Protein AF-A0A7S1M7T0-F1 (afdb_monomer_lite)

Radius of gyration: 27.86 Å; chains: 1; bounding box: 39×63×63 Å

Secondary structure (DSSP, 8-state):
--TTTTSSTT-HHHHHHHHHT-BTTTBS-GGGTTS-TTSHHHHHHHHHHS---------------------PPPPP----THHHHHTT----------TTSSSSS-----

pLDDT: mean 71.34, std 20.76, range [33.06, 94.81]

Foldseek 3Di:
DPQCPPCDPPDPSVLVVQLVQQDQAPRHDVVVVVDDCPDDSSVVSCVPRHDDDDDPDPPPDPDDDDDDDDDDDDDPDPDDPPVCVVVVHDPPPDPDDDPDPPPPPDPDDD

Sequence (110 aa):
FGPLGSGYPGDQATISFLKSHAHRFFVFTPEYGLVRQSWGPTANIARTACVKMEWQHEADDKSKSKGQQKLTEAPPMRRDSVYTTSLGLSLVTGFSGDGDEARKTNGAFI

Organism: Neobodo designis (NCBI:txid312471)

Structure (mmCIF, N/CA/C/O backbone):
data_AF-A0A7S1M7T0-F1
#
_entry.id   AF-A0A7S1M7T0-F1
#
loop_
_atom_site.group_PDB
_atom_site.id
_atom_site.type_symbol
_atom_site.label_atom_id
_atom_site.label_alt_id
_atom_site.label_comp_id
_atom_site.label_asym_id
_atom_site.label_entity_id
_atom_site.label_seq_id
_atom_site.pdbx_PDB_ins_code
_atom_site.Cartn_x
_atom_site.Cartn_y
_atom_site.Cartn_z
_atom_site.occupancy
_atom_site.B_iso_or_equiv
_atom_site.auth_seq_id
_atom_site.auth_comp_id
_atom_site.auth_asym_id
_atom_site.auth_atom_id
_atom_site.pdbx_PDB_model_num
ATOM 1 N N . PHE A 1 1 ? 2.908 -1.661 21.886 1.00 55.25 1 PHE A N 1
ATOM 2 C CA . PHE A 1 1 ? 2.971 -1.354 20.444 1.00 55.25 1 PHE A CA 1
ATOM 3 C C . PHE A 1 1 ? 1.842 -0.387 20.128 1.00 55.25 1 PHE A C 1
ATOM 5 O O . PHE A 1 1 ? 0.748 -0.599 20.635 1.00 55.25 1 PHE A O 1
ATOM 12 N N . GLY A 1 2 ? 2.120 0.717 19.430 1.00 72.81 2 GLY A N 1
ATOM 13 C CA . GLY A 1 2 ? 1.094 1.704 19.069 1.00 72.81 2 GLY A CA 1
ATOM 14 C C . GLY A 1 2 ? 0.090 1.154 18.043 1.00 72.81 2 GLY A C 1
ATOM 15 O O . GLY A 1 2 ? 0.191 -0.012 17.660 1.00 72.81 2 GLY A O 1
ATOM 16 N N . PRO A 1 3 ? -0.842 1.983 17.543 1.00 75.69 3 PRO A N 1
ATOM 17 C CA . PRO A 1 3 ? -1.871 1.548 16.592 1.00 75.69 3 PRO A CA 1
ATOM 18 C C . PRO A 1 3 ? -1.313 1.018 15.256 1.00 75.69 3 PRO A C 1
ATOM 20 O O . PRO A 1 3 ? -2.003 0.284 14.560 1.00 75.69 3 PRO A O 1
ATOM 23 N N . LEU A 1 4 ? -0.061 1.345 14.912 1.00 83.19 4 LEU A N 1
ATOM 24 C CA . LEU A 1 4 ? 0.642 0.840 13.723 1.00 83.19 4 LEU A CA 1
ATOM 25 C C . LEU A 1 4 ? 1.299 -0.537 13.918 1.00 83.19 4 LEU A C 1
ATOM 27 O O . LEU A 1 4 ? 1.760 -1.132 12.947 1.00 83.19 4 LEU A O 1
ATOM 31 N N . GLY A 1 5 ? 1.387 -1.036 15.153 1.00 89.12 5 GLY A N 1
ATOM 32 C CA . GLY A 1 5 ? 2.185 -2.216 15.464 1.00 89.12 5 GLY A CA 1
ATOM 33 C C . GLY A 1 5 ? 3.690 -1.937 15.451 1.00 89.12 5 GLY A C 1
ATOM 34 O O . GLY A 1 5 ? 4.158 -0.861 15.824 1.00 89.12 5 GLY A O 1
ATOM 35 N N . SER A 1 6 ? 4.447 -2.953 15.066 1.00 91.81 6 SER A N 1
ATOM 36 C CA . SER A 1 6 ? 5.909 -3.009 15.012 1.00 91.81 6 SER A CA 1
ATOM 37 C C . SER A 1 6 ? 6.484 -2.653 13.639 1.00 91.81 6 SER A C 1
ATOM 39 O O . SER A 1 6 ? 7.694 -2.484 13.518 1.00 91.81 6 SER A O 1
ATOM 41 N N . GLY A 1 7 ? 5.649 -2.579 12.598 1.00 90.50 7 GLY A N 1
ATOM 42 C CA . GLY A 1 7 ? 6.089 -2.402 11.211 1.00 90.50 7 GLY A CA 1
ATOM 43 C C . GLY A 1 7 ? 6.577 -3.690 10.532 1.00 90.50 7 GLY A C 1
ATOM 44 O O . GLY A 1 7 ? 6.875 -3.673 9.340 1.00 90.50 7 GLY A O 1
ATOM 45 N N . TYR A 1 8 ? 6.632 -4.817 11.250 1.00 92.56 8 TYR A N 1
ATOM 46 C CA . TYR A 1 8 ? 7.058 -6.110 10.708 1.00 92.56 8 TYR A CA 1
ATOM 47 C C . TYR A 1 8 ? 5.896 -6.902 10.087 1.00 92.56 8 TYR A C 1
ATOM 49 O O . TYR A 1 8 ? 4.739 -6.710 10.461 1.00 92.56 8 TYR A O 1
ATOM 57 N N . PRO A 1 9 ? 6.178 -7.822 9.142 1.00 87.56 9 PRO A N 1
ATOM 58 C CA . PRO A 1 9 ? 5.139 -8.493 8.360 1.00 87.56 9 PRO A CA 1
ATOM 59 C C . PRO A 1 9 ? 4.416 -9.574 9.166 1.00 87.56 9 PRO A C 1
ATOM 61 O O . PRO A 1 9 ? 3.304 -9.954 8.819 1.00 87.56 9 PRO A O 1
ATOM 64 N N . GLY A 1 10 ? 5.055 -10.072 10.229 1.00 89.81 10 GLY A N 1
ATOM 65 C CA . GLY A 1 10 ? 4.471 -11.036 11.159 1.00 89.81 10 GLY A CA 1
ATOM 66 C C . GLY A 1 10 ? 3.587 -10.400 12.230 1.00 89.81 10 GLY A C 1
ATOM 67 O O . GLY A 1 10 ? 2.997 -11.121 13.024 1.00 89.81 10 GLY A O 1
ATOM 68 N N . ASP A 1 11 ? 3.499 -9.070 12.274 1.00 94.12 11 ASP A N 1
ATOM 69 C CA . ASP A 1 11 ? 2.668 -8.378 13.247 1.00 94.12 11 ASP A CA 1
ATOM 70 C C . ASP A 1 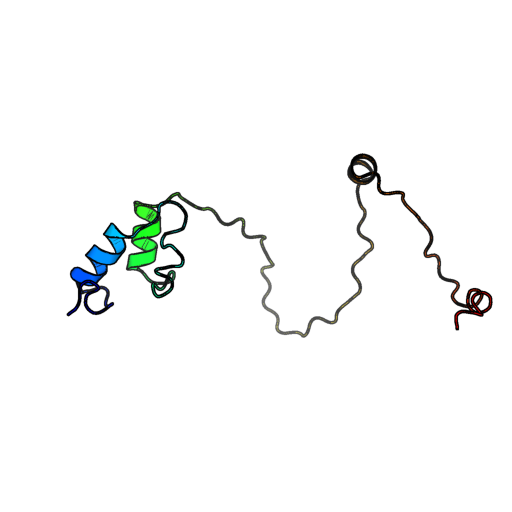11 ? 1.288 -8.064 12.673 1.00 94.12 11 ASP A C 1
ATOM 72 O O . ASP A 1 11 ? 1.131 -7.317 11.702 1.00 94.12 11 ASP A O 1
ATOM 76 N N . GLN A 1 12 ? 0.273 -8.616 13.327 1.00 92.75 12 GLN A N 1
ATOM 77 C CA . GLN A 1 12 ? -1.117 -8.464 12.935 1.00 92.75 12 GLN A CA 1
ATOM 78 C C . GLN A 1 12 ? -1.592 -7.007 12.996 1.00 92.75 12 GLN A C 1
ATOM 80 O O . GLN A 1 12 ? -2.441 -6.618 12.188 1.00 92.75 12 GLN A O 1
ATOM 85 N N . ALA A 1 13 ? -1.048 -6.188 13.904 1.00 93.94 13 ALA A N 1
ATOM 86 C CA . ALA A 1 13 ? -1.393 -4.769 13.993 1.00 93.94 13 ALA A CA 1
ATOM 87 C C . ALA A 1 13 ? -0.912 -4.007 12.749 1.00 93.94 13 ALA A C 1
ATOM 89 O O . ALA A 1 13 ? -1.696 -3.288 12.128 1.00 93.94 13 ALA A O 1
ATOM 90 N N . THR A 1 14 ? 0.323 -4.266 12.307 1.00 93.62 14 THR A N 1
ATOM 91 C CA . THR A 1 14 ? 0.876 -3.713 11.061 1.00 93.62 14 THR A CA 1
ATOM 92 C C . THR A 1 14 ? 0.031 -4.115 9.853 1.00 93.62 14 THR A C 1
ATOM 94 O O . THR A 1 14 ? -0.337 -3.274 9.034 1.00 93.62 14 THR A O 1
ATOM 97 N N . ILE A 1 15 ? -0.323 -5.399 9.736 1.00 93.56 15 ILE A N 1
ATOM 98 C CA . ILE A 1 15 ? -1.124 -5.891 8.605 1.00 93.56 15 ILE A CA 1
ATOM 99 C C . ILE A 1 15 ? -2.531 -5.283 8.607 1.00 93.56 15 ILE A C 1
ATOM 101 O O . ILE A 1 15 ? -3.053 -4.936 7.546 1.00 93.56 15 ILE A O 1
ATOM 105 N N . SER A 1 16 ? -3.143 -5.135 9.781 1.00 93.69 16 SER A N 1
ATOM 106 C CA . SER A 1 16 ? -4.464 -4.514 9.920 1.00 93.69 16 SER A CA 1
ATOM 107 C C . SER A 1 16 ? -4.427 -3.040 9.523 1.00 93.69 16 SER A C 1
ATOM 109 O O . SER A 1 16 ? -5.292 -2.602 8.767 1.00 93.69 16 SER A O 1
ATOM 111 N N . PHE A 1 17 ? -3.389 -2.310 9.945 1.00 93.31 17 PHE A N 1
ATOM 112 C CA . PHE A 1 17 ? -3.157 -0.923 9.546 1.00 93.31 17 PHE A CA 1
ATOM 113 C C . PHE A 1 17 ? -3.029 -0.771 8.024 1.00 93.31 17 PHE A C 1
ATOM 115 O O . PHE A 1 17 ? -3.688 0.085 7.434 1.00 93.31 17 PHE A O 1
ATOM 122 N N . LEU A 1 18 ? -2.232 -1.626 7.373 1.00 93.69 18 LEU A N 1
ATOM 123 C CA . LEU A 1 18 ? -2.051 -1.579 5.919 1.00 93.69 18 LEU A CA 1
ATOM 124 C C . LEU A 1 18 ? -3.356 -1.842 5.160 1.00 93.69 18 LEU A C 1
ATOM 126 O O . LEU A 1 18 ? -3.601 -1.224 4.129 1.00 93.69 18 LEU A O 1
ATOM 130 N N . LYS A 1 19 ? -4.194 -2.756 5.658 1.00 93.31 19 LYS A N 1
ATOM 131 C CA . LYS A 1 19 ? -5.482 -3.076 5.029 1.00 93.31 19 LYS A CA 1
ATOM 132 C C . LYS A 1 19 ? -6.504 -1.953 5.192 1.00 93.31 19 LYS A C 1
ATOM 134 O O . LYS A 1 19 ? -7.244 -1.693 4.250 1.00 93.31 19 LYS A O 1
ATOM 139 N N . SER A 1 20 ? -6.560 -1.302 6.354 1.00 93.56 20 SER A N 1
ATOM 140 C CA . SER A 1 20 ? -7.543 -0.242 6.612 1.00 93.56 20 SER A CA 1
ATOM 141 C C . SER A 1 20 ? -7.218 1.081 5.918 1.00 93.56 20 SER A C 1
ATOM 143 O O . SER A 1 20 ? -8.132 1.858 5.662 1.00 93.56 20 SER A O 1
ATOM 145 N N . HIS A 1 21 ? -5.950 1.319 5.572 1.00 93.25 21 HIS A N 1
ATOM 146 C CA . HIS A 1 21 ? -5.491 2.563 4.938 1.00 93.25 21 HIS A CA 1
ATOM 147 C C . HIS A 1 21 ? -5.093 2.391 3.465 1.00 93.25 21 HIS A C 1
ATOM 149 O O . HIS A 1 21 ? -4.450 3.267 2.885 1.00 93.25 21 HIS A O 1
ATOM 155 N N . ALA A 1 22 ? -5.467 1.267 2.848 1.00 92.94 22 ALA A N 1
ATOM 156 C CA . ALA A 1 22 ? -5.204 1.026 1.439 1.00 92.94 22 ALA A CA 1
ATOM 157 C C . ALA A 1 22 ? -6.107 1.907 0.556 1.00 92.94 22 ALA A C 1
ATOM 159 O O . ALA A 1 22 ? -7.332 1.784 0.566 1.00 92.94 22 ALA A O 1
ATOM 160 N N . HIS A 1 23 ? -5.501 2.779 -0.247 1.00 94.81 23 HIS A N 1
ATOM 161 C CA . HIS A 1 23 ? -6.201 3.603 -1.223 1.00 94.81 23 HIS A CA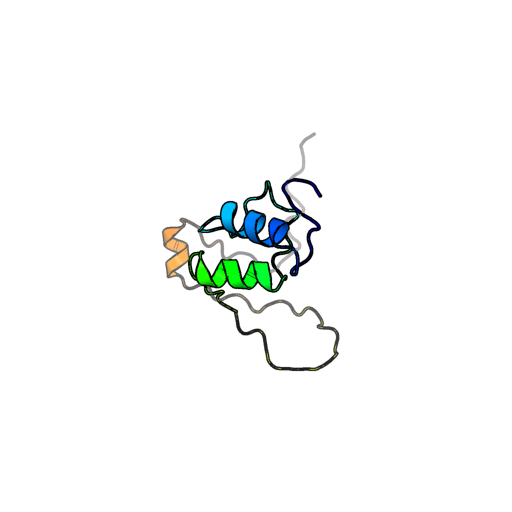 1
ATOM 162 C C . HIS A 1 23 ? -6.296 2.898 -2.580 1.00 94.81 23 HIS A C 1
ATOM 164 O O . HIS A 1 23 ? -5.289 2.475 -3.144 1.00 94.81 23 HIS A O 1
ATOM 170 N N . ARG A 1 24 ? -7.494 2.868 -3.172 1.00 93.25 24 ARG A N 1
ATOM 171 C CA . ARG A 1 24 ? -7.791 2.122 -4.409 1.00 93.25 24 ARG A CA 1
ATOM 172 C C . ARG A 1 24 ? -6.886 2.461 -5.603 1.00 93.25 24 ARG A C 1
ATOM 174 O O . ARG A 1 24 ? -6.633 1.584 -6.425 1.00 93.25 24 ARG A O 1
ATOM 181 N N . PHE A 1 25 ? -6.429 3.709 -5.715 1.00 92.31 25 PHE A N 1
ATOM 182 C CA . PHE A 1 25 ? -5.600 4.165 -6.842 1.00 92.31 25 PHE A CA 1
ATOM 183 C C . PHE A 1 25 ? -4.119 4.321 -6.502 1.00 92.31 25 PHE A C 1
ATOM 185 O O . PHE A 1 25 ? -3.268 4.059 -7.339 1.00 92.31 25 PHE A O 1
ATOM 192 N N . PHE A 1 26 ? -3.808 4.745 -5.277 1.00 91.75 26 PHE A N 1
ATOM 193 C CA . PHE A 1 26 ? -2.441 5.117 -4.889 1.00 91.75 26 PHE A CA 1
ATOM 194 C C . PHE A 1 26 ? -1.767 4.047 -4.035 1.00 91.75 26 PHE A C 1
ATOM 196 O O . PHE A 1 26 ? -0.596 4.183 -3.699 1.00 91.75 26 PHE A O 1
ATOM 203 N N . VAL A 1 27 ? -2.500 2.987 -3.681 1.00 92.56 27 VAL A N 1
ATOM 204 C CA . VAL A 1 27 ? -2.155 1.991 -2.661 1.00 92.56 27 VAL A CA 1
ATOM 205 C C . VAL A 1 27 ? -2.041 2.617 -1.271 1.00 92.56 27 VAL A C 1
ATOM 207 O O . VAL A 1 27 ? -2.784 2.226 -0.384 1.00 92.56 27 VAL A O 1
ATOM 210 N N . PHE A 1 28 ? -1.205 3.636 -1.087 1.00 93.50 28 PHE A N 1
ATOM 211 C CA . PHE A 1 28 ? -1.124 4.461 0.116 1.00 93.50 28 PHE A CA 1
ATOM 212 C C . PHE A 1 28 ? -1.005 5.935 -0.280 1.00 93.50 28 PHE A C 1
ATOM 214 O O . PHE A 1 28 ? -0.288 6.277 -1.219 1.00 93.50 28 PHE A O 1
ATOM 221 N N . THR A 1 29 ? -1.734 6.811 0.410 1.00 91.25 29 THR A N 1
ATOM 222 C CA . THR A 1 29 ? -1.662 8.263 0.194 1.00 91.25 29 THR A CA 1
ATOM 223 C C . THR A 1 29 ? -0.339 8.837 0.722 1.00 91.25 29 THR A C 1
ATOM 225 O O . THR A 1 29 ? 0.330 8.188 1.531 1.00 91.25 29 THR A O 1
ATOM 228 N N . PRO A 1 30 ? 0.054 10.061 0.311 1.00 88.94 30 PRO A N 1
ATOM 229 C CA . PRO A 1 30 ? 1.293 10.698 0.775 1.00 88.94 30 PRO A CA 1
ATOM 230 C C . PRO A 1 30 ? 1.414 10.824 2.301 1.00 88.94 30 PRO A C 1
ATOM 232 O O . PRO A 1 30 ? 2.520 10.778 2.833 1.00 88.94 30 PRO A O 1
ATOM 235 N N . GLU A 1 31 ? 0.287 10.915 3.013 1.00 89.50 31 GLU A N 1
ATOM 236 C CA . GLU A 1 31 ? 0.222 10.914 4.483 1.00 89.50 31 GLU A CA 1
ATOM 237 C C . GLU A 1 31 ? 0.837 9.645 5.100 1.00 89.50 31 GLU A C 1
ATOM 239 O O . GLU A 1 31 ? 1.404 9.685 6.191 1.00 89.50 31 GLU A O 1
ATOM 244 N N . TYR A 1 32 ? 0.802 8.530 4.365 1.00 89.00 32 TYR A N 1
ATOM 245 C CA . TYR A 1 32 ? 1.410 7.252 4.729 1.00 89.00 32 TYR A CA 1
ATOM 246 C C . TYR A 1 32 ? 2.673 6.961 3.904 1.00 89.00 32 TYR A C 1
ATOM 248 O O . TYR A 1 32 ? 2.988 5.803 3.624 1.00 89.00 32 TYR A O 1
ATOM 256 N N . GLY A 1 33 ? 3.440 7.997 3.543 1.00 84.50 33 GLY A N 1
ATOM 257 C CA . GLY A 1 33 ? 4.696 7.880 2.783 1.00 84.50 33 GLY A CA 1
ATOM 258 C C . GLY A 1 33 ? 5.795 7.043 3.459 1.00 84.50 33 GLY A C 1
ATOM 259 O O . GLY A 1 33 ? 6.793 6.702 2.830 1.00 84.50 33 GLY A O 1
ATOM 260 N N . LEU A 1 34 ? 5.599 6.664 4.724 1.00 87.38 34 LEU A N 1
ATOM 261 C CA . LEU A 1 34 ? 6.455 5.734 5.465 1.00 87.38 34 LEU A CA 1
ATOM 262 C C . LEU A 1 34 ? 6.287 4.274 5.007 1.00 87.38 34 LEU A C 1
ATOM 264 O O . LEU A 1 34 ? 7.138 3.432 5.303 1.00 87.38 34 LEU A O 1
ATOM 268 N N . VAL A 1 35 ? 5.199 3.946 4.301 1.00 92.06 35 VAL A N 1
ATOM 269 C CA . VAL A 1 35 ? 4.935 2.579 3.847 1.00 92.06 35 VAL A CA 1
ATOM 270 C C . VAL A 1 35 ? 5.808 2.243 2.642 1.00 92.06 35 VAL A C 1
ATOM 272 O O . VAL A 1 35 ? 5.692 2.810 1.555 1.00 92.06 35 VAL A O 1
ATOM 275 N N . ARG A 1 36 ? 6.666 1.237 2.813 1.00 93.06 36 ARG A N 1
ATOM 276 C CA . ARG A 1 36 ? 7.527 0.737 1.742 1.00 93.06 36 ARG A CA 1
ATOM 277 C C . ARG A 1 36 ? 6.702 0.001 0.678 1.00 93.06 36 ARG A C 1
ATOM 279 O O . ARG A 1 36 ? 6.252 -1.123 0.898 1.00 93.06 36 ARG A O 1
ATOM 286 N N . GLN A 1 37 ? 6.578 0.603 -0.505 1.00 90.38 37 GLN A N 1
ATOM 287 C CA . GLN A 1 37 ? 5.815 0.047 -1.636 1.00 90.38 37 GLN A CA 1
ATOM 288 C C . 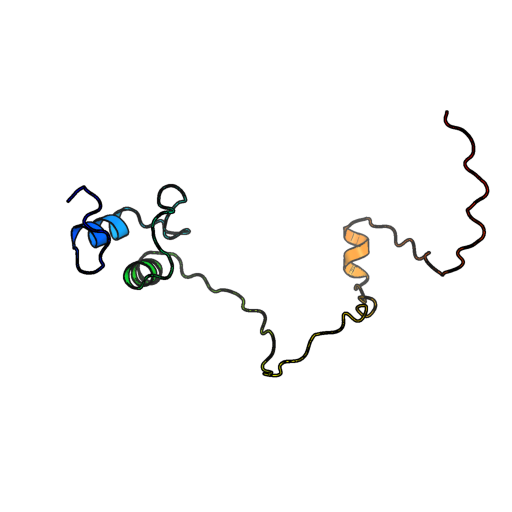GLN A 1 37 ? 6.418 -1.249 -2.204 1.00 90.38 37 GLN A C 1
ATOM 290 O O . GLN A 1 37 ? 5.701 -2.136 -2.654 1.00 90.38 37 GLN A O 1
ATOM 295 N N . SER A 1 38 ? 7.745 -1.400 -2.126 1.00 90.50 38 SER A N 1
ATOM 296 C CA . SER A 1 38 ? 8.460 -2.607 -2.572 1.00 90.50 38 SER A CA 1
ATOM 297 C C . SER A 1 38 ? 8.339 -3.798 -1.616 1.00 90.50 38 SER A C 1
ATOM 299 O O . SER A 1 38 ? 8.945 -4.844 -1.846 1.00 90.50 38 SER A O 1
ATOM 301 N N . TRP A 1 39 ? 7.589 -3.660 -0.522 1.00 93.38 39 TRP A N 1
ATOM 302 C CA . TRP A 1 39 ? 7.459 -4.705 0.480 1.00 93.38 39 TRP A CA 1
ATOM 303 C C . TRP A 1 39 ? 6.369 -5.723 0.127 1.00 93.38 39 TRP A C 1
ATOM 305 O O . TRP A 1 39 ? 5.311 -5.363 -0.380 1.00 93.38 39 TRP A O 1
ATOM 315 N N . GLY A 1 40 ? 6.612 -7.004 0.422 1.00 93.44 40 GLY A N 1
ATOM 316 C CA . GLY A 1 40 ? 5.738 -8.115 0.019 1.00 93.44 40 GLY A CA 1
ATOM 317 C C . GLY A 1 40 ? 4.266 -7.960 0.436 1.00 93.44 40 GLY A C 1
ATOM 318 O O . GLY A 1 40 ? 3.399 -8.033 -0.437 1.00 93.44 40 GLY A O 1
ATOM 319 N N . PRO A 1 41 ? 3.957 -7.709 1.724 1.00 94.25 41 PRO A N 1
ATOM 320 C CA . PRO A 1 41 ? 2.586 -7.471 2.178 1.00 94.25 41 PRO A CA 1
ATOM 321 C C . PRO A 1 41 ? 1.913 -6.289 1.476 1.00 94.25 41 PRO A C 1
ATOM 323 O O . PRO A 1 41 ? 0.781 -6.418 1.017 1.00 94.25 41 PRO A O 1
ATOM 326 N N . THR A 1 42 ? 2.628 -5.172 1.323 1.00 93.88 42 THR A N 1
ATOM 327 C CA . THR A 1 42 ? 2.148 -3.986 0.601 1.00 93.88 42 THR A CA 1
ATOM 328 C C . THR A 1 42 ? 1.810 -4.317 -0.851 1.00 93.88 42 THR A C 1
ATOM 330 O O . THR A 1 42 ? 0.705 -4.039 -1.311 1.00 93.88 42 THR A O 1
ATOM 333 N N . ALA A 1 43 ? 2.720 -4.989 -1.558 1.00 92.75 43 ALA A N 1
ATOM 334 C CA . ALA A 1 43 ? 2.506 -5.406 -2.939 1.00 92.75 43 ALA A CA 1
ATOM 335 C C . ALA A 1 43 ? 1.329 -6.389 -3.075 1.00 92.75 43 ALA A C 1
ATOM 337 O O . ALA A 1 43 ? 0.601 -6.354 -4.065 1.00 92.75 43 ALA A O 1
ATOM 338 N N . ASN A 1 44 ? 1.109 -7.261 -2.087 1.00 93.94 44 ASN A N 1
ATOM 339 C CA . ASN A 1 44 ? -0.033 -8.174 -2.082 1.00 93.94 44 ASN A CA 1
ATOM 340 C C . ASN A 1 44 ? -1.369 -7.435 -1.886 1.00 93.94 44 ASN A C 1
ATOM 342 O O . ASN A 1 44 ? -2.351 -7.720 -2.574 1.00 93.94 44 ASN A O 1
ATOM 346 N N . ILE A 1 45 ? -1.399 -6.440 -0.996 1.00 93.62 45 ILE A N 1
ATOM 347 C CA . ILE A 1 45 ? -2.572 -5.578 -0.793 1.00 93.62 45 ILE A CA 1
ATOM 348 C C . ILE A 1 45 ? -2.870 -4.778 -2.065 1.00 93.62 45 ILE A C 1
ATOM 350 O O . ILE A 1 45 ? -4.015 -4.751 -2.512 1.00 93.62 45 ILE A O 1
ATOM 354 N N . ALA A 1 46 ? -1.844 -4.220 -2.711 1.00 93.25 46 ALA A N 1
ATOM 355 C CA . ALA A 1 46 ? -1.998 -3.512 -3.979 1.00 93.25 46 ALA A CA 1
ATOM 356 C C . ALA A 1 46 ? -2.656 -4.387 -5.062 1.00 93.25 46 ALA A C 1
ATOM 358 O O . ALA A 1 46 ? -3.547 -3.933 -5.771 1.00 93.25 46 ALA A O 1
ATOM 359 N N . ARG A 1 47 ? -2.278 -5.667 -5.168 1.00 92.38 47 ARG A N 1
ATOM 360 C CA . ARG A 1 47 ? -2.844 -6.580 -6.180 1.00 92.38 47 ARG A CA 1
ATOM 361 C C . ARG A 1 47 ? -4.278 -7.019 -5.899 1.00 92.38 47 ARG A C 1
ATOM 363 O O . ARG A 1 47 ? -5.000 -7.325 -6.841 1.00 92.38 47 ARG A O 1
ATOM 370 N N . THR A 1 48 ? -4.660 -7.123 -4.629 1.00 93.00 48 THR A N 1
ATOM 371 C CA . THR A 1 48 ? -5.956 -7.697 -4.227 1.00 93.00 48 THR A CA 1
ATOM 372 C C . THR A 1 48 ? -7.031 -6.641 -3.993 1.00 93.00 48 THR A C 1
ATOM 374 O O . THR A 1 48 ? -8.196 -6.898 -4.283 1.00 93.00 48 THR A O 1
ATOM 377 N N . ALA A 1 49 ? -6.657 -5.460 -3.493 1.00 91.38 49 ALA A N 1
ATOM 378 C CA . ALA A 1 49 ? -7.598 -4.414 -3.091 1.00 91.38 49 ALA A CA 1
ATOM 379 C C . ALA A 1 49 ? -7.575 -3.164 -3.989 1.00 91.38 49 ALA A C 1
ATOM 381 O O . ALA A 1 49 ? -8.519 -2.374 -3.950 1.00 91.38 49 ALA A O 1
ATOM 382 N N . CYS A 1 50 ? -6.519 -2.957 -4.786 1.00 93.44 50 CYS A N 1
ATOM 383 C CA . CYS A 1 50 ? -6.363 -1.753 -5.607 1.00 93.44 50 CYS A CA 1
ATOM 384 C C . CYS A 1 50 ? -6.636 -2.026 -7.091 1.00 93.44 50 CYS A C 1
ATOM 386 O O . CYS A 1 50 ? -6.736 -3.169 -7.541 1.00 93.44 50 CYS A O 1
ATOM 388 N N . VAL A 1 51 ? -6.781 -0.951 -7.866 1.00 92.31 51 VAL A N 1
ATOM 389 C CA . VAL A 1 51 ? -6.950 -1.039 -9.321 1.00 92.31 51 VAL A CA 1
ATOM 390 C C . VAL A 1 51 ? -5.678 -1.604 -9.947 1.00 92.31 51 VAL A C 1
ATOM 392 O O . VAL A 1 51 ? -4.571 -1.160 -9.644 1.00 92.31 51 VAL A O 1
ATOM 395 N N . LYS A 1 52 ? -5.842 -2.581 -10.845 1.00 90.50 52 LYS A N 1
ATOM 396 C CA . LYS A 1 52 ? -4.729 -3.159 -11.596 1.00 90.50 52 LYS A CA 1
ATOM 397 C C . LYS A 1 52 ? -4.121 -2.084 -12.496 1.00 90.50 52 LYS A C 1
ATOM 399 O O . LYS A 1 52 ? -4.790 -1.569 -13.385 1.00 90.50 52 LYS A O 1
ATOM 404 N N . MET A 1 53 ? -2.851 -1.787 -12.259 1.00 87.44 53 MET A N 1
ATOM 405 C CA . MET A 1 53 ? -2.056 -0.881 -13.074 1.00 87.44 53 MET A CA 1
ATOM 406 C C . MET A 1 53 ? -1.088 -1.694 -13.928 1.00 87.44 53 MET A C 1
ATOM 408 O O . MET A 1 53 ? -0.408 -2.588 -13.420 1.00 87.44 53 MET A O 1
ATOM 412 N N . GLU A 1 54 ? -1.038 -1.386 -15.218 1.00 88.00 54 GLU A N 1
ATOM 413 C CA . GLU A 1 54 ? -0.059 -1.939 -16.144 1.00 88.00 54 GLU A CA 1
ATOM 414 C C . GLU A 1 54 ? 0.889 -0.819 -16.551 1.00 88.00 54 GLU A C 1
ATOM 416 O O . GLU A 1 54 ? 0.466 0.223 -17.048 1.00 88.00 54 GLU A O 1
ATOM 421 N N . TRP A 1 55 ? 2.173 -1.017 -16.270 1.00 86.19 55 TRP A N 1
ATOM 422 C CA . TRP A 1 55 ? 3.205 -0.087 -16.694 1.00 86.19 55 TRP A CA 1
ATOM 423 C C . TRP A 1 55 ? 3.587 -0.427 -18.125 1.00 86.19 55 TRP A C 1
ATOM 425 O O . TRP A 1 55 ? 4.010 -1.550 -18.404 1.00 86.19 55 TRP A O 1
ATOM 435 N N . GLN A 1 56 ? 3.451 0.544 -19.022 1.00 85.31 56 GLN A N 1
ATOM 436 C CA . GLN A 1 56 ? 3.967 0.423 -20.374 1.00 85.31 56 GLN A CA 1
ATOM 437 C C . GLN A 1 56 ? 5.491 0.542 -20.286 1.00 85.31 56 GLN A C 1
ATOM 439 O O . GLN A 1 56 ? 6.043 1.632 -20.173 1.00 85.31 56 GLN A O 1
ATOM 444 N N . HIS A 1 57 ? 6.168 -0.601 -20.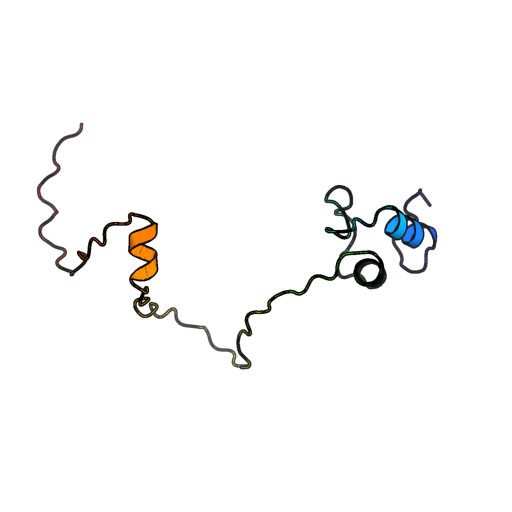220 1.00 73.19 57 HIS A N 1
ATOM 445 C CA . HIS A 1 57 ? 7.619 -0.638 -20.304 1.00 73.19 57 HIS A CA 1
ATOM 446 C C . HIS A 1 57 ? 7.988 -0.421 -21.772 1.00 73.19 57 HIS A C 1
ATOM 448 O O . HIS A 1 57 ? 7.765 -1.308 -22.598 1.00 73.19 57 HIS A O 1
ATOM 454 N N . GLU A 1 58 ? 8.538 0.745 -22.107 1.00 55.81 58 GLU A N 1
ATOM 455 C CA . GLU A 1 58 ? 9.326 0.857 -23.332 1.00 55.81 58 GLU A CA 1
ATOM 456 C C . GLU A 1 58 ? 10.470 -0.153 -23.203 1.00 55.81 58 GLU A C 1
ATOM 458 O O . GLU A 1 58 ? 11.171 -0.218 -22.187 1.00 55.81 58 GLU A O 1
ATOM 463 N N . ALA A 1 59 ? 10.546 -1.063 -24.169 1.00 52.75 59 ALA A N 1
ATOM 464 C CA . ALA A 1 59 ? 11.522 -2.132 -24.175 1.00 52.75 59 ALA A CA 1
ATOM 465 C C . ALA A 1 59 ? 12.897 -1.544 -24.507 1.00 52.75 59 ALA A C 1
ATOM 467 O O . ALA A 1 59 ? 13.333 -1.627 -25.650 1.00 52.75 59 ALA A O 1
ATOM 468 N N . ASP A 1 60 ?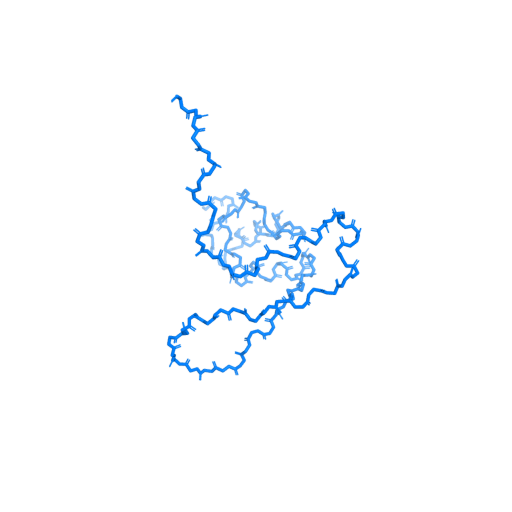 13.580 -0.971 -23.519 1.00 52.56 60 ASP A N 1
ATOM 469 C CA . ASP A 1 60 ? 14.991 -0.637 -23.675 1.00 52.56 60 ASP A CA 1
ATOM 470 C C . ASP A 1 60 ? 15.831 -1.917 -23.597 1.00 52.56 60 ASP A C 1
ATOM 472 O O . ASP A 1 60 ? 16.053 -2.525 -22.546 1.00 52.56 60 ASP A O 1
ATOM 476 N N . ASP A 1 61 ? 16.198 -2.344 -24.800 1.00 45.47 61 ASP A N 1
ATOM 477 C CA . ASP A 1 61 ? 17.382 -3.080 -25.211 1.00 45.47 61 ASP A CA 1
ATOM 478 C C . ASP A 1 61 ? 17.922 -4.184 -24.295 1.00 45.47 61 ASP A C 1
ATOM 480 O O . ASP A 1 61 ? 18.689 -4.008 -23.344 1.00 45.47 61 ASP A O 1
ATOM 484 N N . LYS A 1 62 ? 17.695 -5.411 -24.767 1.00 48.22 62 LYS A N 1
ATOM 485 C CA . LYS A 1 62 ? 18.630 -6.510 -24.547 1.00 48.22 62 LYS A CA 1
ATOM 486 C C . LYS A 1 62 ? 19.974 -6.185 -25.216 1.00 48.22 62 LYS A C 1
ATOM 488 O O . LYS A 1 62 ? 20.224 -6.645 -26.323 1.00 48.22 62 LYS A O 1
ATOM 493 N N . SER A 1 63 ? 20.901 -5.537 -24.517 1.00 42.88 63 SER A N 1
ATOM 494 C CA . SER A 1 63 ? 22.323 -5.866 -24.684 1.00 42.88 63 SER A CA 1
ATOM 495 C C . SER A 1 63 ? 23.162 -5.482 -23.464 1.00 42.88 63 SER A C 1
ATOM 497 O O . SER A 1 63 ? 23.240 -4.343 -23.020 1.00 42.88 63 SER A O 1
ATOM 499 N N . LYS A 1 64 ? 23.834 -6.490 -22.902 1.00 49.97 64 LYS A N 1
ATOM 500 C CA . LYS A 1 64 ? 24.974 -6.289 -22.015 1.00 49.97 64 LYS A CA 1
ATOM 501 C C . LYS A 1 64 ? 26.159 -5.855 -22.878 1.00 49.97 64 LYS A C 1
ATOM 503 O O . LYS A 1 64 ? 26.712 -6.694 -23.579 1.00 49.97 64 LYS A O 1
ATOM 508 N N . SER A 1 65 ? 26.636 -4.626 -22.726 1.00 44.28 65 SER A N 1
ATOM 509 C CA . SER A 1 65 ? 28.065 -4.330 -22.880 1.00 44.28 65 SER A CA 1
ATOM 510 C C . SER A 1 65 ? 28.429 -3.047 -22.145 1.00 44.28 65 SER A C 1
ATOM 512 O O . SER A 1 65 ? 27.879 -1.984 -22.410 1.00 44.28 65 SER A O 1
ATOM 514 N N . LYS A 1 66 ? 29.382 -3.159 -21.216 1.00 50.72 66 LYS A N 1
ATOM 515 C CA . LYS A 1 66 ? 30.086 -2.024 -20.620 1.00 50.72 66 LYS A CA 1
ATOM 516 C C . LYS A 1 66 ? 30.817 -1.265 -21.734 1.00 50.72 66 LYS A C 1
ATOM 518 O O . LYS A 1 66 ? 31.759 -1.800 -22.306 1.00 50.72 66 LYS A O 1
ATOM 523 N N . GLY A 1 67 ? 30.410 -0.031 -22.000 1.00 46.09 67 GLY A N 1
ATOM 524 C CA . GLY A 1 67 ? 31.121 0.906 -22.865 1.00 46.09 67 GLY A CA 1
ATOM 525 C C . GLY A 1 67 ? 30.472 2.279 -22.752 1.00 46.09 67 GLY A C 1
ATOM 526 O O . GLY A 1 67 ? 29.263 2.391 -22.923 1.00 46.09 67 GLY A O 1
ATOM 527 N N . GLN A 1 68 ? 31.247 3.306 -22.391 1.00 61.03 68 GLN A N 1
ATOM 528 C CA . GLN A 1 68 ? 30.767 4.689 -22.322 1.00 61.03 68 GLN A CA 1
ATOM 529 C C . GLN A 1 68 ? 30.115 5.083 -23.652 1.00 61.03 68 GLN A C 1
ATOM 531 O O . GLN A 1 68 ? 30.758 5.043 -24.701 1.00 61.03 68 GLN A O 1
ATOM 536 N N . GLN A 1 69 ? 28.844 5.480 -23.598 1.00 62.38 69 GLN A N 1
ATOM 537 C CA . GLN A 1 69 ? 28.133 6.014 -24.751 1.00 62.38 69 GLN A CA 1
ATOM 538 C C . GLN A 1 69 ? 28.661 7.421 -25.044 1.00 62.38 69 GLN A C 1
ATOM 540 O O . GLN A 1 69 ? 28.480 8.356 -24.265 1.00 62.38 69 GLN A O 1
ATOM 545 N N . LYS A 1 70 ? 29.360 7.557 -26.171 1.00 60.09 70 LYS A N 1
ATOM 546 C CA . LYS A 1 70 ? 29.742 8.848 -26.739 1.00 60.09 70 LYS A CA 1
ATOM 547 C C . LYS A 1 70 ? 28.475 9.487 -27.310 1.00 60.09 70 LYS A C 1
ATOM 549 O O . LYS A 1 70 ? 27.872 8.922 -28.221 1.00 60.09 70 LYS A O 1
ATOM 554 N N . LEU A 1 71 ? 28.073 10.633 -26.757 1.00 59.97 71 LEU A N 1
ATOM 555 C CA . LEU A 1 71 ? 26.925 11.409 -27.224 1.00 59.97 71 LEU A CA 1
ATOM 556 C C . LEU A 1 71 ? 27.158 11.777 -28.696 1.00 59.97 71 LEU A C 1
ATOM 558 O O . LEU A 1 71 ? 28.043 12.568 -29.014 1.00 59.97 71 LEU A O 1
ATOM 562 N N . THR A 1 72 ? 26.420 11.131 -29.590 1.00 66.38 72 THR A N 1
ATOM 563 C CA . THR A 1 72 ? 26.342 11.503 -31.002 1.00 66.38 72 THR A CA 1
ATOM 564 C C . THR A 1 72 ? 25.029 12.240 -31.189 1.00 66.38 72 THR A C 1
ATOM 566 O O . THR A 1 72 ? 24.003 11.838 -30.642 1.00 66.38 72 THR A O 1
ATOM 569 N N . GLU A 1 73 ? 25.091 13.378 -31.877 1.00 64.12 73 GLU A N 1
ATOM 570 C CA . GLU A 1 73 ? 23.932 14.224 -32.144 1.00 64.12 73 GLU A CA 1
ATOM 571 C C . GLU A 1 73 ? 22.839 13.401 -32.833 1.00 64.12 73 GLU A C 1
ATOM 573 O O . GLU A 1 73 ? 23.100 12.657 -33.781 1.00 64.12 73 GLU A O 1
ATOM 578 N N . ALA A 1 74 ? 21.619 13.495 -32.303 1.00 64.38 74 ALA A N 1
ATOM 579 C CA . ALA A 1 74 ? 20.488 12.736 -32.806 1.00 64.38 74 ALA A CA 1
ATOM 580 C C . ALA A 1 74 ? 20.198 13.116 -34.272 1.00 64.38 74 ALA A C 1
ATOM 582 O O . ALA A 1 74 ? 20.259 14.299 -34.619 1.00 64.38 74 ALA A O 1
ATOM 583 N N . PRO A 1 75 ? 19.846 12.149 -35.141 1.00 62.28 75 PRO A N 1
ATOM 584 C CA . PRO A 1 75 ? 19.426 12.455 -36.503 1.00 62.28 75 PRO A CA 1
ATOM 585 C C . PRO A 1 75 ? 18.207 13.393 -36.487 1.00 62.28 75 PRO A C 1
ATOM 587 O O . PRO A 1 75 ? 17.376 13.301 -35.576 1.00 62.28 75 PRO A O 1
ATOM 590 N N . PRO A 1 76 ? 18.063 14.292 -37.481 1.00 60.38 76 PRO A N 1
ATOM 591 C CA . PRO A 1 76 ? 16.967 15.249 -37.507 1.00 60.38 76 PRO A CA 1
ATOM 592 C C . PRO A 1 76 ? 15.636 14.499 -37.513 1.00 60.38 76 PRO A C 1
ATOM 594 O O . PRO A 1 76 ? 15.319 13.738 -38.430 1.00 60.38 76 PRO A O 1
ATOM 597 N N . MET A 1 77 ? 14.871 14.714 -36.448 1.00 56.69 77 MET A N 1
ATOM 598 C CA . MET A 1 77 ? 13.567 14.111 -36.229 1.00 56.69 77 MET A CA 1
ATOM 599 C C . MET A 1 77 ? 12.651 14.492 -37.399 1.00 56.69 77 MET A C 1
ATOM 601 O O . MET A 1 77 ? 12.273 15.657 -37.545 1.00 56.69 77 MET A O 1
ATOM 605 N N . ARG A 1 78 ? 12.299 13.529 -38.258 1.00 62.50 78 ARG A N 1
ATOM 606 C CA . ARG A 1 78 ? 11.283 13.743 -39.296 1.00 62.50 78 ARG A CA 1
ATOM 607 C C . ARG A 1 78 ? 9.929 13.836 -38.603 1.00 62.50 78 ARG A C 1
ATOM 609 O O . ARG A 1 78 ? 9.374 12.830 -38.183 1.00 62.50 78 ARG A O 1
ATOM 616 N N . ARG A 1 79 ? 9.448 15.064 -38.409 1.00 60.91 79 ARG A N 1
ATOM 617 C CA . ARG A 1 79 ? 8.116 15.336 -37.863 1.00 60.91 79 ARG A CA 1
ATOM 618 C C . ARG A 1 79 ? 7.110 15.265 -39.004 1.00 60.91 79 ARG A C 1
ATOM 620 O O . ARG A 1 79 ? 7.224 16.031 -39.959 1.00 60.91 79 ARG A O 1
ATOM 627 N N . ASP A 1 80 ? 6.143 14.360 -38.892 1.00 57.62 80 ASP A N 1
ATOM 628 C CA . ASP A 1 80 ? 5.016 14.289 -39.819 1.00 57.62 80 ASP A CA 1
ATOM 629 C C . ASP A 1 80 ? 4.268 15.630 -39.817 1.00 57.62 80 ASP A C 1
ATOM 631 O O . ASP A 1 80 ? 3.885 16.151 -38.764 1.00 57.62 80 ASP A O 1
ATOM 635 N N . SER A 1 81 ? 4.060 16.202 -41.006 1.00 60.25 81 SER A N 1
ATOM 636 C CA . SER A 1 81 ? 3.473 17.538 -41.226 1.00 60.25 81 SER A CA 1
ATOM 637 C C . SER A 1 81 ? 2.042 17.701 -40.696 1.00 60.25 81 SER A C 1
ATOM 639 O O . SER A 1 81 ? 1.500 18.805 -40.667 1.00 60.25 81 SER A O 1
ATOM 641 N N . VAL A 1 82 ? 1.422 16.606 -40.259 1.00 60.12 82 VAL A N 1
ATOM 642 C CA . VAL A 1 82 ? 0.056 16.571 -39.734 1.00 60.12 82 VAL A CA 1
ATOM 643 C C . VAL A 1 82 ? -0.044 17.276 -38.375 1.00 60.12 82 VAL A C 1
ATOM 645 O O . VAL A 1 82 ? -1.060 17.897 -38.082 1.00 60.12 82 VAL A O 1
ATOM 648 N N . TYR A 1 83 ? 1.013 17.251 -37.557 1.00 56.09 83 TYR A N 1
ATOM 649 C CA . TYR A 1 83 ? 0.985 17.850 -36.213 1.00 56.09 83 TYR A CA 1
ATOM 650 C C . TYR A 1 83 ? 1.430 19.318 -36.167 1.00 56.09 83 TYR A C 1
ATOM 652 O O . TYR A 1 83 ? 1.237 19.988 -35.155 1.00 56.09 83 TYR A O 1
ATOM 660 N N . THR A 1 84 ? 2.033 19.844 -37.236 1.00 57.88 84 THR A N 1
ATOM 661 C CA . THR A 1 84 ? 2.489 21.245 -37.266 1.00 57.88 84 THR A CA 1
ATOM 662 C C . THR A 1 84 ? 1.335 22.214 -37.515 1.00 57.88 84 THR A C 1
ATOM 664 O O . THR A 1 84 ? 1.307 23.307 -36.952 1.00 57.88 84 THR A O 1
ATOM 667 N N . THR A 1 85 ? 0.348 21.792 -38.306 1.00 56.50 85 THR A N 1
ATOM 668 C CA . THR A 1 85 ? -0.813 22.607 -38.688 1.00 56.50 85 THR A CA 1
ATOM 669 C C . THR A 1 85 ? -1.839 22.759 -37.566 1.00 56.50 85 THR A C 1
ATOM 671 O O . THR A 1 85 ? -2.449 23.819 -37.457 1.00 56.50 85 THR A O 1
ATOM 674 N N . SER A 1 86 ? -1.998 21.764 -36.688 1.00 58.94 86 SER A N 1
ATOM 675 C CA . SER A 1 86 ? -2.951 21.835 -35.567 1.00 58.94 86 SER A CA 1
ATOM 676 C C . SER A 1 86 ? -2.473 22.712 -34.406 1.00 58.94 86 SER A C 1
ATOM 678 O O . SER A 1 86 ? -3.296 23.258 -33.676 1.00 58.94 86 SER A O 1
ATOM 680 N N . LEU A 1 87 ? -1.157 22.885 -34.250 1.00 59.81 87 LEU A N 1
ATOM 681 C CA . LEU A 1 87 ? -0.561 23.695 -33.182 1.00 59.81 87 LEU A CA 1
ATOM 682 C C . LEU A 1 87 ? -0.280 25.148 -33.595 1.00 59.81 87 LEU A C 1
ATOM 684 O O . LEU A 1 87 ? 0.245 25.914 -32.791 1.00 59.81 87 LEU A O 1
ATOM 688 N N . GLY A 1 88 ? -0.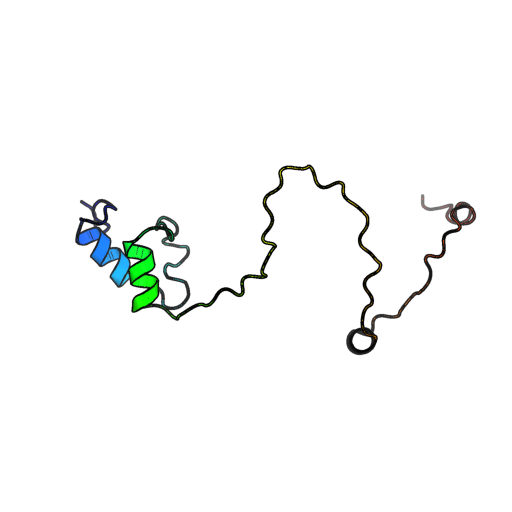598 25.539 -34.836 1.00 53.59 88 GLY A N 1
ATOM 689 C CA . GLY A 1 88 ? -0.344 26.897 -35.334 1.00 53.59 88 GLY A CA 1
ATOM 690 C C . GLY A 1 88 ? 1.140 27.288 -35.333 1.00 53.59 88 GLY A C 1
ATOM 691 O O . GLY A 1 88 ? 1.468 28.473 -35.287 1.00 53.59 88 GLY A O 1
ATOM 692 N N . LEU A 1 89 ? 2.049 26.308 -35.358 1.00 56.78 89 LEU A N 1
ATOM 693 C CA . LEU A 1 89 ? 3.487 26.550 -35.337 1.00 56.78 89 LEU A CA 1
ATOM 694 C C . LEU A 1 89 ? 3.987 26.753 -36.771 1.00 56.78 89 LEU A C 1
ATOM 696 O O . LEU A 1 89 ? 4.023 25.822 -37.576 1.00 56.78 89 LEU A O 1
ATOM 700 N N . SER A 1 90 ? 4.375 27.990 -37.082 1.00 53.12 90 SER A N 1
ATOM 701 C CA . SER A 1 90 ? 5.036 28.350 -38.337 1.00 53.12 90 SER A CA 1
ATOM 702 C C . SER A 1 90 ? 6.399 27.657 -38.440 1.00 53.12 90 SER A C 1
ATOM 704 O O . SER A 1 90 ? 7.256 27.801 -37.566 1.00 53.12 90 SER A O 1
ATOM 706 N N . LEU A 1 91 ? 6.598 26.900 -39.521 1.00 53.22 91 LEU A N 1
ATOM 707 C CA . LEU A 1 91 ? 7.876 26.288 -39.877 1.00 53.22 91 LEU A CA 1
ATOM 708 C C . LEU A 1 91 ? 8.815 27.385 -40.397 1.00 53.22 91 LEU A C 1
ATOM 710 O O . LEU A 1 91 ? 8.906 27.630 -41.597 1.00 53.22 91 LEU A O 1
ATOM 714 N N . VAL A 1 92 ? 9.538 28.048 -39.494 1.00 46.88 92 VAL A N 1
ATOM 715 C CA . VAL A 1 92 ? 10.739 28.798 -39.881 1.00 46.88 92 VAL A CA 1
ATOM 716 C C . VAL A 1 92 ? 11.827 27.770 -40.184 1.00 46.88 92 VAL A C 1
ATOM 718 O O . VAL A 1 92 ? 12.624 27.387 -39.329 1.00 46.88 92 VAL A O 1
ATOM 721 N N . THR A 1 93 ? 11.833 27.263 -41.415 1.00 51.38 93 THR A N 1
ATOM 722 C CA . THR A 1 93 ? 12.994 26.569 -41.975 1.00 51.38 93 THR A CA 1
ATOM 723 C C . THR A 1 93 ? 14.047 27.626 -42.287 1.00 51.38 93 THR A C 1
ATOM 725 O O . THR A 1 93 ? 13.996 28.268 -43.333 1.00 51.38 93 THR A O 1
ATOM 728 N N . GLY A 1 94 ? 14.961 27.860 -41.350 1.00 43.00 94 GLY A N 1
ATOM 729 C CA . GLY A 1 94 ? 15.953 28.920 -41.495 1.00 43.00 94 GLY A CA 1
ATOM 730 C C . GLY A 1 94 ? 17.058 28.878 -40.450 1.00 43.00 94 GLY A C 1
ATOM 731 O O . GLY A 1 94 ? 17.335 29.889 -39.825 1.00 43.00 94 GLY A O 1
ATOM 732 N N . PHE A 1 95 ? 17.685 27.720 -40.257 1.00 40.34 95 PHE A N 1
ATOM 733 C CA . PHE A 1 95 ? 19.060 27.652 -39.753 1.00 40.34 95 PHE A CA 1
ATOM 734 C C . PHE A 1 95 ? 19.880 26.850 -40.766 1.00 40.34 95 PHE A C 1
ATOM 736 O O . PHE A 1 95 ? 20.259 25.706 -40.537 1.00 40.34 95 PHE A O 1
ATOM 743 N N . SER A 1 96 ? 20.074 27.451 -41.943 1.00 40.91 96 SER A N 1
ATOM 744 C CA . SER A 1 96 ? 21.228 27.132 -42.778 1.00 40.91 96 SER A CA 1
ATOM 745 C C . SER A 1 96 ? 22.376 27.960 -42.225 1.00 40.91 96 SER A C 1
ATOM 747 O O . SER A 1 96 ? 22.225 29.168 -42.045 1.00 40.91 96 SER A O 1
ATOM 749 N N . GLY A 1 97 ? 23.471 27.294 -41.876 1.00 43.66 97 GLY A N 1
ATOM 750 C CA . GLY A 1 97 ? 24.666 27.960 -41.391 1.00 43.66 97 GLY A CA 1
ATOM 751 C C . GLY A 1 97 ? 25.156 28.985 -42.406 1.00 43.66 97 GLY A C 1
ATOM 752 O O . GLY A 1 97 ? 25.396 28.639 -43.553 1.00 43.66 97 GLY A O 1
ATOM 753 N N . ASP A 1 98 ? 25.268 30.222 -41.944 1.00 36.88 98 ASP A N 1
ATOM 754 C CA . ASP A 1 98 ? 26.349 31.148 -42.265 1.00 36.88 98 ASP A CA 1
ATOM 755 C C . ASP A 1 98 ? 26.419 32.132 -41.096 1.00 36.88 98 ASP A C 1
ATOM 757 O O . ASP A 1 98 ? 25.823 33.210 -41.065 1.00 36.88 98 ASP A O 1
ATOM 761 N N . GLY A 1 99 ? 27.082 31.677 -40.034 1.00 48.16 99 GLY A N 1
ATOM 762 C CA . GLY A 1 99 ? 27.518 32.564 -38.974 1.00 48.16 99 GLY A CA 1
ATOM 763 C C . GLY A 1 99 ? 28.675 33.400 -39.496 1.00 48.16 99 GLY A C 1
ATOM 764 O O . GLY A 1 99 ? 29.793 32.914 -39.466 1.00 48.16 99 GLY A O 1
ATOM 765 N N . ASP A 1 100 ? 28.400 34.624 -39.956 1.00 41.75 100 ASP A N 1
ATOM 766 C CA . ASP A 1 100 ? 29.342 35.747 -39.789 1.00 41.75 100 ASP A CA 1
ATOM 767 C C . ASP A 1 100 ? 28.785 37.158 -40.089 1.00 41.75 100 ASP A C 1
ATOM 769 O O . ASP A 1 100 ? 29.445 38.144 -39.773 1.00 41.75 100 ASP A O 1
ATOM 773 N N . GLU A 1 101 ? 27.558 37.330 -40.605 1.00 43.19 101 GLU A N 1
ATOM 774 C CA . GLU A 1 101 ? 27.073 38.679 -40.985 1.00 43.19 101 GLU A CA 1
ATOM 775 C C . GLU A 1 101 ? 26.070 39.355 -40.032 1.00 43.19 101 GLU A C 1
ATOM 777 O O . GLU A 1 101 ? 25.748 40.530 -40.202 1.00 43.19 101 GLU A O 1
ATOM 782 N N . ALA A 1 102 ? 25.616 38.693 -38.966 1.00 43.16 102 ALA A N 1
ATOM 783 C CA . ALA A 1 102 ? 24.613 39.276 -38.060 1.00 43.16 102 ALA A CA 1
ATOM 784 C C . ALA A 1 102 ? 25.199 40.124 -36.907 1.00 43.16 102 ALA A C 1
ATOM 786 O O . ALA A 1 102 ? 24.464 40.560 -36.020 1.00 43.16 102 ALA A O 1
ATOM 787 N N . ARG A 1 103 ? 26.514 40.390 -36.884 1.00 47.06 103 ARG A N 1
ATOM 788 C CA . ARG A 1 103 ? 27.175 41.113 -35.775 1.00 47.06 103 ARG A CA 1
ATOM 789 C C . ARG A 1 103 ? 27.232 42.642 -35.937 1.00 47.06 103 ARG A C 1
ATOM 791 O O . ARG A 1 103 ? 28.037 43.281 -35.263 1.00 47.06 103 ARG A O 1
ATOM 798 N N . LYS A 1 104 ? 26.422 43.265 -36.803 1.00 46.00 104 LYS A N 1
ATOM 799 C CA . LYS A 1 104 ? 26.532 44.721 -37.060 1.00 46.00 104 LYS A CA 1
ATOM 800 C C . LYS A 1 104 ? 25.312 45.595 -36.809 1.00 46.00 104 LYS A C 1
ATOM 802 O O . LYS A 1 104 ? 25.447 46.810 -36.900 1.00 46.00 104 LYS A O 1
ATOM 807 N N . THR A 1 105 ? 24.171 45.062 -36.401 1.00 51.69 105 THR A N 1
ATOM 808 C CA . THR A 1 105 ? 23.014 45.921 -36.118 1.00 51.69 105 THR A CA 1
ATOM 809 C C . THR A 1 105 ? 22.345 45.474 -34.837 1.00 51.69 105 THR A C 1
ATOM 811 O O . THR A 1 105 ? 21.448 44.647 -34.880 1.00 51.69 105 THR A O 1
ATOM 814 N N . ASN A 1 106 ? 22.867 45.958 -33.710 1.00 39.94 106 ASN A N 1
ATOM 815 C CA . ASN A 1 106 ? 22.119 46.331 -32.503 1.00 39.94 106 ASN A CA 1
ATOM 816 C C . ASN A 1 106 ? 23.100 47.018 -31.545 1.00 39.94 106 ASN A C 1
ATOM 818 O O . ASN A 1 106 ? 23.484 46.491 -30.503 1.00 39.94 106 ASN A O 1
ATOM 822 N N . GLY A 1 107 ? 23.564 48.196 -31.964 1.00 36.47 107 GLY A N 1
ATOM 823 C CA . GLY A 1 107 ? 23.991 49.215 -31.018 1.00 36.47 107 GLY A CA 1
ATOM 824 C C . GLY A 1 107 ? 22.754 49.892 -30.422 1.00 36.47 107 GLY A C 1
ATOM 825 O O . GLY A 1 107 ? 21.775 50.099 -31.134 1.00 36.47 107 GLY A O 1
ATOM 826 N N . ALA A 1 108 ? 22.874 50.265 -29.147 1.00 35.66 108 ALA A N 1
ATOM 827 C CA . ALA A 1 108 ? 22.011 51.160 -28.368 1.00 35.66 108 ALA A CA 1
ATOM 828 C C . ALA A 1 108 ? 20.780 50.559 -27.656 1.00 35.66 108 ALA A C 1
ATOM 830 O O . ALA A 1 108 ? 19.645 50.643 -28.119 1.00 35.66 108 ALA A O 1
ATOM 831 N N . PHE A 1 109 ? 21.042 50.047 -26.450 1.00 33.06 109 PHE A N 1
ATOM 832 C CA . PHE A 1 109 ? 20.399 50.456 -25.186 1.00 33.06 109 PHE A CA 1
ATOM 833 C C . PHE A 1 109 ? 21.366 49.970 -24.083 1.00 33.06 109 PHE A C 1
ATOM 835 O O . PHE A 1 109 ? 21.610 48.769 -23.999 1.00 33.06 109 PHE A O 1
ATOM 842 N N . ILE A 1 110 ? 22.074 50.773 -23.286 1.00 38.47 110 ILE A N 1
ATOM 843 C CA . ILE A 1 110 ? 21.889 52.133 -22.740 1.00 38.47 110 ILE A CA 1
ATOM 844 C C . ILE A 1 110 ? 22.721 53.181 -23.486 1.00 38.47 110 ILE A C 1
ATOM 846 O O . ILE A 1 110 ? 23.876 52.861 -23.845 1.00 38.47 110 ILE A O 1
#

InterPro domains:
  IPR023160 Ribonuclease HII, helix-loop-helix cap domain superfamily [G3DSA:1.10.10.460] (1-48)